Protein AF-F4WXU9-F1 (afdb_monomer)

Solvent-accessible surface area (backbone atoms only — not comparable to full-atom values): 5100 Å² total; per-residue (Å²): 108,71,70,41,51,52,52,36,52,52,58,51,54,34,61,37,63,34,76,93,55,77,62,38,22,56,41,26,74,73,70,75,43,82,74,82,66,87,83,68,74,66,81,66,35,83,39,71,47,75,57,80,70,83,88,70,57,98,84,54,87,52,56,45,71,30,33,32,47,37,68,45,90,90,47,104,45,74,38,67,50,111

Organism: Acromyrmex echinatior (NCBI:txid103372)

Structure (mmCIF, N/CA/C/O backbone):
data_AF-F4WXU9-F1
#
_entry.id   AF-F4WXU9-F1
#
loop_
_atom_site.group_PDB
_atom_site.id
_atom_site.type_symbol
_atom_site.label_atom_id
_atom_site.label_alt_id
_atom_site.label_comp_id
_atom_site.label_asym_id
_atom_site.label_entity_id
_atom_site.label_seq_id
_atom_site.pdbx_PDB_ins_code
_atom_site.Cartn_x
_atom_site.Cartn_y
_atom_site.Cartn_z
_atom_site.occupancy
_atom_site.B_iso_or_equiv
_atom_site.auth_seq_id
_atom_site.auth_comp_id
_atom_site.auth_asym_id
_atom_site.auth_atom_id
_atom_site.pdbx_PDB_model_num
ATOM 1 N N . PHE A 1 1 ? 9.197 -9.974 1.085 1.00 70.12 1 PHE A N 1
ATOM 2 C CA . PHE A 1 1 ? 7.721 -10.054 1.116 1.00 70.12 1 PHE A CA 1
ATOM 3 C C . PHE A 1 1 ? 7.133 -10.059 2.531 1.00 70.12 1 PHE A C 1
ATOM 5 O O . PHE A 1 1 ? 6.273 -9.231 2.787 1.00 70.12 1 PHE A O 1
ATOM 12 N N . GLY A 1 2 ? 7.613 -10.880 3.481 1.00 85.62 2 GLY A N 1
ATOM 13 C CA . GLY A 1 2 ? 7.002 -10.995 4.825 1.00 85.62 2 GLY A CA 1
ATOM 14 C C . GLY A 1 2 ? 6.777 -9.682 5.599 1.00 85.62 2 GLY A C 1
ATOM 15 O O . GLY A 1 2 ? 5.697 -9.476 6.142 1.00 85.62 2 GLY A O 1
ATOM 16 N N . GLY A 1 3 ? 7.745 -8.758 5.600 1.00 91.31 3 GLY A N 1
ATOM 17 C CA . GLY A 1 3 ? 7.579 -7.450 6.256 1.00 91.31 3 GLY A CA 1
ATOM 18 C C . GLY A 1 3 ? 6.467 -6.588 5.639 1.00 91.31 3 GLY A C 1
ATOM 19 O O . GLY A 1 3 ? 5.656 -6.016 6.363 1.00 91.31 3 GLY A O 1
ATOM 20 N N . GLU A 1 4 ? 6.376 -6.557 4.307 1.00 91.88 4 GLU A N 1
ATOM 21 C CA . GLU A 1 4 ? 5.336 -5.816 3.576 1.00 91.88 4 GLU A CA 1
ATOM 22 C C . GLU A 1 4 ? 3.942 -6.435 3.779 1.00 91.88 4 GLU A C 1
ATOM 24 O O . GLU A 1 4 ? 2.953 -5.714 3.928 1.00 91.88 4 GLU A O 1
ATOM 29 N N . ALA A 1 5 ? 3.864 -7.768 3.875 1.00 92.88 5 ALA A N 1
ATOM 30 C CA . ALA A 1 5 ? 2.627 -8.476 4.199 1.00 92.88 5 ALA A CA 1
ATOM 31 C C . ALA A 1 5 ? 2.112 -8.104 5.599 1.00 92.88 5 ALA A C 1
ATOM 33 O O . ALA A 1 5 ? 0.939 -7.768 5.762 1.00 92.88 5 ALA A O 1
ATOM 34 N N . ILE A 1 6 ? 2.997 -8.088 6.605 1.00 94.69 6 ILE A N 1
ATOM 35 C CA . ILE A 1 6 ? 2.654 -7.691 7.981 1.00 94.69 6 ILE A CA 1
ATOM 36 C C . ILE A 1 6 ? 2.205 -6.226 8.027 1.00 94.69 6 ILE A C 1
ATOM 38 O O . ILE A 1 6 ? 1.197 -5.906 8.659 1.00 94.69 6 ILE A O 1
ATOM 42 N N . ALA A 1 7 ? 2.916 -5.331 7.335 1.00 93.62 7 ALA A N 1
ATOM 43 C CA . ALA A 1 7 ? 2.547 -3.920 7.256 1.00 93.62 7 ALA A CA 1
ATOM 44 C C . ALA A 1 7 ? 1.162 -3.731 6.614 1.00 93.62 7 ALA A C 1
ATOM 46 O O . ALA A 1 7 ? 0.322 -3.004 7.150 1.00 93.62 7 ALA A O 1
ATOM 47 N N . THR A 1 8 ? 0.887 -4.442 5.518 1.00 94.12 8 THR A N 1
ATOM 48 C CA . THR A 1 8 ? -0.414 -4.415 4.839 1.00 94.12 8 THR A CA 1
ATOM 49 C C . THR A 1 8 ? -1.528 -4.961 5.730 1.00 94.12 8 THR A C 1
ATOM 51 O O . THR A 1 8 ? -2.575 -4.326 5.860 1.00 94.12 8 THR A O 1
ATOM 54 N N . ALA A 1 9 ? -1.301 -6.085 6.412 1.00 94.81 9 ALA A N 1
ATOM 55 C CA . ALA A 1 9 ? -2.263 -6.655 7.350 1.00 94.81 9 ALA A CA 1
ATOM 56 C C . ALA A 1 9 ? -2.588 -5.685 8.499 1.00 94.81 9 ALA A C 1
ATOM 58 O O . ALA A 1 9 ? -3.759 -5.483 8.824 1.00 94.81 9 ALA A O 1
ATOM 59 N N . ASN A 1 10 ? -1.578 -5.021 9.069 1.00 94.25 10 ASN A N 1
ATOM 60 C CA . ASN A 1 10 ? -1.772 -4.002 10.104 1.00 94.25 10 ASN A CA 1
ATOM 61 C C . ASN A 1 10 ? -2.557 -2.790 9.582 1.00 94.25 10 ASN A C 1
ATOM 63 O O . ASN A 1 10 ? -3.465 -2.295 10.254 1.00 94.25 10 ASN A O 1
ATOM 67 N N . TYR A 1 11 ? -2.258 -2.336 8.364 1.00 93.44 11 TYR A N 1
ATOM 68 C CA . TYR A 1 11 ? -2.985 -1.245 7.719 1.00 93.44 11 TYR A CA 1
ATOM 69 C C . TYR A 1 11 ? -4.471 -1.573 7.515 1.00 93.44 11 TYR A C 1
ATOM 71 O O . TYR A 1 11 ? -5.335 -0.749 7.831 1.00 93.44 11 TYR A O 1
ATOM 79 N N . LEU A 1 12 ? -4.775 -2.786 7.041 1.00 94.06 12 LEU A N 1
ATOM 80 C CA . LEU A 1 12 ? -6.145 -3.280 6.886 1.00 94.06 12 LEU A CA 1
ATOM 81 C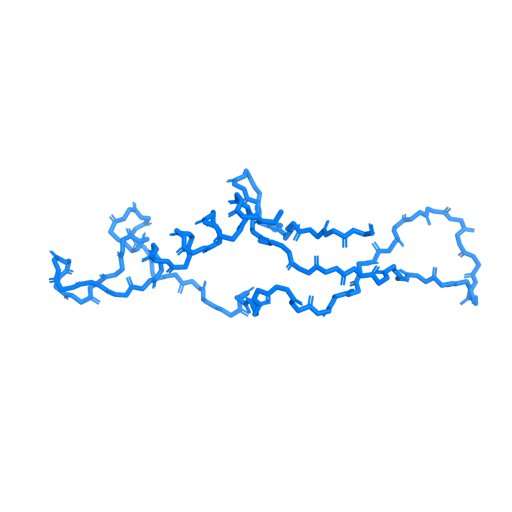 C . LEU A 1 12 ? -6.844 -3.409 8.241 1.00 94.06 12 LEU A C 1
ATOM 83 O O . LEU A 1 12 ? -7.971 -2.944 8.408 1.00 94.06 12 LEU A O 1
ATOM 87 N N . ARG A 1 13 ? -6.154 -3.956 9.248 1.00 94.12 13 ARG A N 1
ATOM 88 C CA . ARG A 1 13 ? -6.696 -4.134 10.601 1.00 94.12 13 ARG A CA 1
ATOM 89 C C . ARG A 1 13 ? -7.141 -2.816 11.232 1.00 94.12 13 ARG A C 1
ATOM 91 O O . ARG A 1 13 ? -8.154 -2.798 11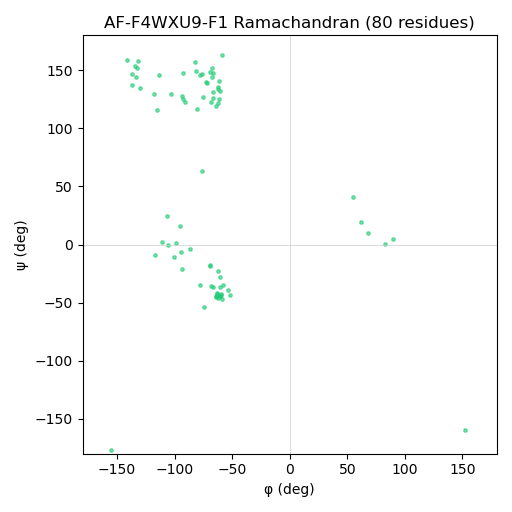.929 1.00 94.12 13 ARG A O 1
ATOM 98 N N . ASN A 1 14 ? -6.440 -1.719 10.953 1.00 93.69 14 ASN A N 1
ATOM 99 C CA . ASN A 1 14 ? -6.803 -0.383 11.432 1.00 93.69 14 ASN A CA 1
ATOM 100 C C . ASN A 1 14 ? -8.077 0.185 10.783 1.00 93.69 14 ASN A C 1
ATOM 102 O O . ASN A 1 14 ? -8.678 1.111 11.330 1.00 93.69 14 ASN A O 1
ATOM 106 N N . GLN A 1 15 ? -8.499 -0.364 9.645 1.00 93.56 15 GLN A N 1
ATOM 107 C CA . GLN A 1 15 ? -9.727 0.012 8.938 1.00 93.56 15 GLN A CA 1
ATOM 108 C C . GLN A 1 15 ? -10.881 -0.957 9.194 1.00 93.56 15 GLN A C 1
ATOM 110 O O . GLN A 1 15 ? -12.016 -0.653 8.842 1.00 93.56 15 GLN A O 1
ATOM 115 N N . CYS A 1 16 ? -10.622 -2.106 9.818 1.00 93.75 16 CYS A N 1
ATOM 116 C CA . CYS A 1 16 ? -11.670 -3.022 10.245 1.00 93.75 16 CYS A CA 1
ATOM 117 C C . CYS A 1 16 ? -12.343 -2.524 11.526 1.00 93.75 16 CYS A C 1
ATOM 119 O O . CYS A 1 16 ? -11.704 -1.960 12.419 1.00 93.75 16 CYS A O 1
ATOM 121 N N . SER A 1 17 ? -13.644 -2.777 11.646 1.00 93.31 17 SER A N 1
ATOM 122 C CA . SER A 1 17 ? -14.362 -2.544 12.893 1.00 93.31 17 SER A CA 1
ATOM 123 C C . SER A 1 17 ? -13.859 -3.499 13.975 1.00 93.31 17 SER A C 1
ATOM 125 O O . SER A 1 17 ? -13.442 -4.630 13.712 1.00 93.31 17 SER A O 1
ATOM 127 N N . THR A 1 18 ? -13.880 -3.040 15.223 1.00 93.38 18 THR A N 1
ATOM 128 C CA . THR A 1 18 ? -13.495 -3.875 16.363 1.00 93.38 18 THR A CA 1
ATOM 129 C C . THR A 1 18 ? -14.503 -3.762 17.495 1.00 93.38 18 THR A C 1
ATOM 131 O O . THR A 1 18 ? -15.058 -2.694 17.775 1.00 93.38 18 THR A O 1
ATOM 134 N N . ARG A 1 19 ? -14.734 -4.885 18.185 1.00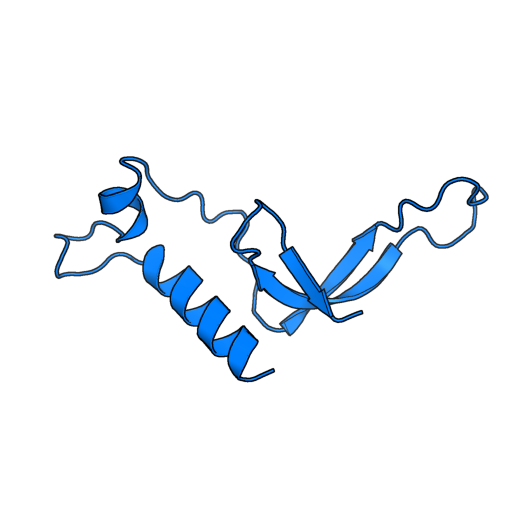 92.81 19 ARG A N 1
ATOM 135 C CA . ARG A 1 19 ? -15.670 -4.964 19.313 1.00 92.81 19 ARG A CA 1
ATOM 136 C C . ARG A 1 19 ? -15.256 -4.032 20.451 1.00 92.81 19 ARG A C 1
ATOM 138 O O . ARG A 1 19 ? -16.110 -3.380 21.044 1.00 92.81 19 ARG A O 1
ATOM 145 N N . SER A 1 20 ? -13.952 -3.897 20.690 1.00 91.62 20 SER A N 1
ATOM 146 C CA . SER A 1 20 ? -13.400 -3.016 21.728 1.00 91.62 20 SER A CA 1
ATOM 147 C C . SER A 1 20 ? -13.726 -1.535 21.500 1.00 91.62 20 SER A C 1
ATOM 149 O O . SER A 1 20 ? -13.747 -0.759 22.448 1.00 91.62 20 SER A O 1
ATOM 151 N N . LEU A 1 21 ? -14.024 -1.139 20.257 1.00 93.06 21 LEU A N 1
ATOM 152 C CA . LEU A 1 21 ? -14.408 0.225 19.888 1.00 93.06 21 LEU A CA 1
ATOM 153 C C . LEU A 1 21 ? -15.907 0.343 19.573 1.00 93.06 21 LEU A C 1
ATOM 155 O O . LEU A 1 21 ? -16.315 1.249 18.847 1.00 93.06 21 LEU A O 1
ATOM 159 N N . LYS A 1 22 ? -16.737 -0.557 20.120 1.00 92.88 22 LYS A N 1
ATOM 160 C CA . LYS A 1 22 ? -18.198 -0.569 19.923 1.00 92.88 22 LYS A CA 1
ATOM 161 C C . LYS A 1 22 ? -18.590 -0.591 18.436 1.00 92.88 22 LYS A C 1
ATOM 163 O O . LYS A 1 22 ? -19.491 0.129 18.019 1.00 92.88 22 LYS A O 1
ATOM 168 N N . GLY A 1 23 ? -17.868 -1.371 17.629 1.00 90.75 23 GLY A N 1
ATOM 169 C CA . GLY A 1 23 ? -18.124 -1.502 16.191 1.00 90.75 23 GLY A CA 1
ATOM 170 C C . GLY A 1 23 ? -17.516 -0.396 15.324 1.00 90.75 23 GLY A C 1
ATOM 171 O O . GLY A 1 23 ? -17.643 -0.463 14.107 1.00 90.75 23 GLY A O 1
ATOM 172 N N . ARG A 1 24 ? -16.812 0.581 15.910 1.00 92.38 24 ARG A N 1
ATOM 173 C CA . ARG A 1 24 ? -16.022 1.566 15.154 1.00 92.38 24 ARG A CA 1
ATOM 174 C C . ARG A 1 24 ? -14.656 1.005 14.769 1.00 92.38 24 ARG A C 1
ATOM 176 O O . ARG A 1 24 ? -14.135 0.088 15.411 1.00 92.38 24 ARG A O 1
ATOM 183 N N . THR A 1 25 ? -14.066 1.577 13.731 1.00 95.38 25 THR A N 1
ATOM 184 C CA . THR A 1 25 ? -12.702 1.267 13.291 1.00 95.38 25 THR A CA 1
ATOM 185 C C . THR A 1 25 ? -11.668 2.037 14.130 1.00 95.38 25 THR A C 1
ATOM 187 O O . THR A 1 25 ? -11.944 3.154 14.589 1.00 95.38 25 THR A O 1
ATOM 190 N N . PRO A 1 26 ? -10.454 1.493 14.345 1.00 95.50 26 PRO A N 1
ATOM 191 C CA . PRO A 1 26 ? -9.351 2.254 14.934 1.00 95.50 26 PRO A CA 1
ATOM 192 C C . PRO A 1 26 ? -9.068 3.561 14.180 1.00 95.50 26 PRO A C 1
ATOM 194 O O . PRO A 1 26 ? -8.851 4.601 14.804 1.00 95.50 26 PRO A O 1
ATOM 197 N N . TYR A 1 27 ? -9.158 3.533 12.846 1.00 94.00 27 TYR A N 1
ATOM 198 C CA . TYR A 1 27 ? -9.018 4.713 11.997 1.00 94.00 27 TYR A CA 1
ATOM 199 C C . TYR A 1 27 ? -10.051 5.800 12.315 1.00 94.00 27 TYR A C 1
ATOM 201 O O . TYR A 1 27 ? -9.677 6.959 12.478 1.00 94.00 27 TYR A O 1
ATOM 209 N N . GLU A 1 28 ? -11.332 5.446 12.461 1.00 94.56 28 GLU A N 1
ATOM 210 C CA . GLU A 1 28 ? -12.385 6.391 12.863 1.00 94.56 28 GLU A CA 1
ATOM 211 C C . GLU A 1 28 ? -12.115 7.007 14.219 1.00 94.56 28 GLU A C 1
ATOM 213 O O . GLU A 1 28 ? -12.309 8.207 14.406 1.00 94.56 28 GLU A O 1
ATOM 218 N N . LYS A 1 29 ? -11.666 6.193 15.176 1.00 93.81 29 LYS A N 1
ATOM 219 C CA . LYS A 1 29 ? -11.385 6.681 16.522 1.00 93.81 29 LYS A CA 1
ATOM 220 C C . LYS A 1 29 ? -10.205 7.653 16.533 1.00 93.81 29 LYS A C 1
ATOM 222 O O . LYS A 1 29 ? -10.256 8.626 17.277 1.00 93.81 29 LYS A O 1
ATOM 227 N N . TRP A 1 30 ? -9.188 7.409 15.707 1.00 92.50 30 TRP A N 1
ATOM 228 C CA . TRP A 1 30 ? -8.024 8.285 15.573 1.00 92.50 30 TRP A CA 1
ATOM 229 C C . TRP A 1 30 ? -8.353 9.561 14.793 1.00 92.50 30 TRP A C 1
ATOM 231 O O . TRP A 1 30 ? -8.057 10.665 15.238 1.00 92.50 30 TRP A O 1
ATOM 241 N N . ARG A 1 31 ? -8.908 9.424 13.585 1.00 90.25 31 ARG A N 1
ATOM 242 C CA . ARG A 1 31 ? -9.046 10.518 12.609 1.00 90.25 31 ARG A CA 1
ATOM 243 C C . ARG A 1 31 ? -10.400 11.223 12.666 1.00 90.25 31 ARG A C 1
ATOM 245 O O . ARG A 1 31 ? -10.584 12.197 11.943 1.00 90.25 31 ARG A O 1
ATOM 252 N N . GLY A 1 32 ? -11.345 10.726 13.464 1.00 92.94 32 GLY A N 1
ATOM 253 C CA . GLY A 1 32 ? -12.690 11.291 13.603 1.00 92.94 32 GLY A CA 1
ATOM 254 C C . GLY A 1 32 ? -13.572 11.148 12.358 1.00 92.94 32 GLY A C 1
ATOM 255 O O . GLY A 1 32 ? -14.634 11.759 12.300 1.00 92.94 32 GLY A O 1
ATOM 256 N N . ARG A 1 33 ? -13.146 10.365 11.358 1.00 92.56 33 ARG A N 1
ATOM 257 C CA . ARG A 1 33 ? -13.848 10.171 10.081 1.00 92.56 33 ARG A CA 1
ATOM 258 C C . ARG A 1 33 ? -13.845 8.705 9.668 1.00 92.56 33 ARG A C 1
ATOM 260 O O . ARG A 1 33 ? -12.855 8.011 9.903 1.00 92.56 33 ARG A O 1
ATOM 267 N N . THR A 1 34 ? -14.907 8.267 9.002 1.00 90.69 34 THR A N 1
ATOM 268 C CA . THR A 1 34 ? -15.005 6.915 8.436 1.00 90.69 34 THR A CA 1
ATOM 269 C C . THR A 1 34 ? -13.899 6.680 7.404 1.00 90.69 34 THR A C 1
ATOM 271 O O . THR A 1 34 ? -13.656 7.563 6.571 1.00 90.69 34 THR A O 1
ATOM 274 N N . PRO A 1 35 ? -13.167 5.546 7.461 1.00 91.56 35 PRO A N 1
ATOM 275 C CA . PRO A 1 35 ? -12.166 5.237 6.454 1.00 91.56 35 PRO A CA 1
ATOM 276 C C . PRO A 1 35 ? -12.838 5.103 5.089 1.00 91.56 35 PRO A C 1
ATOM 278 O O . PRO A 1 35 ? -13.851 4.425 4.937 1.00 91.56 35 PRO A O 1
ATOM 281 N N . ASN A 1 36 ? -12.246 5.729 4.076 1.00 90.94 36 ASN A N 1
ATOM 282 C CA . ASN A 1 36 ? -12.527 5.334 2.705 1.00 90.94 36 ASN A CA 1
ATOM 283 C C . ASN A 1 36 ? -11.784 4.018 2.461 1.00 90.94 36 ASN A C 1
ATOM 285 O O . ASN A 1 36 ? -10.591 3.970 2.732 1.00 90.94 36 ASN A O 1
ATOM 289 N N . VAL A 1 37 ? -12.481 2.984 1.993 1.00 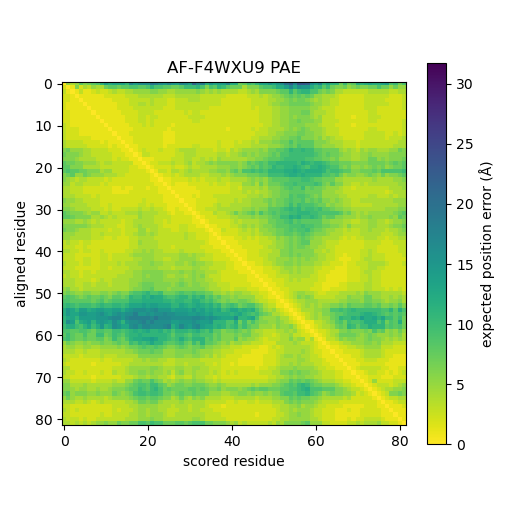92.31 37 VAL A N 1
ATOM 290 C CA . VAL A 1 37 ? -11.906 1.654 1.712 1.00 92.31 37 VAL A CA 1
ATOM 291 C C . VAL A 1 37 ? -11.869 1.340 0.214 1.00 92.31 37 VAL A C 1
ATOM 293 O O . VAL A 1 37 ? -11.437 0.268 -0.192 1.00 92.31 37 VAL A O 1
ATOM 296 N N . SER A 1 38 ? -12.304 2.274 -0.636 1.00 93.62 38 SER A N 1
ATOM 297 C CA . SER A 1 38 ? -12.380 2.081 -2.090 1.00 93.62 38 SER A CA 1
ATOM 298 C C . SER A 1 38 ? -11.003 1.992 -2.751 1.00 93.62 38 SER A C 1
ATOM 300 O O . SER A 1 38 ? -10.888 1.537 -3.885 1.00 93.62 38 SER A O 1
ATOM 302 N N . HIS A 1 39 ? -9.954 2.449 -2.065 1.00 91.38 39 HIS A N 1
ATOM 303 C CA . HIS A 1 39 ? -8.569 2.356 -2.526 1.00 91.38 39 HIS A CA 1
ATOM 304 C C . HIS A 1 39 ? -7.898 1.029 -2.149 1.00 91.38 39 HIS A C 1
ATOM 306 O O . HIS A 1 39 ? -6.746 0.818 -2.523 1.00 91.38 39 HIS A O 1
ATOM 312 N N . LEU A 1 40 ? -8.569 0.151 -1.398 1.00 93.75 40 LEU A N 1
ATOM 313 C CA . LEU A 1 40 ? -7.982 -1.128 -1.023 1.00 93.75 40 LEU A CA 1
ATOM 314 C C . LEU A 1 40 ? -7.807 -2.038 -2.248 1.00 93.75 40 LEU A C 1
ATOM 316 O O . LEU A 1 40 ? -8.609 -2.026 -3.183 1.00 93.75 40 LEU A O 1
ATOM 320 N N . ARG A 1 41 ? -6.723 -2.811 -2.234 1.00 94.12 41 ARG A N 1
ATOM 321 C CA . ARG A 1 41 ? -6.359 -3.807 -3.245 1.00 94.12 41 ARG A CA 1
ATOM 322 C C . ARG A 1 41 ? -5.960 -5.112 -2.570 1.00 94.12 41 ARG A C 1
ATOM 324 O O . ARG A 1 41 ? -5.440 -5.084 -1.450 1.00 94.12 41 ARG A O 1
ATOM 331 N N . ASP A 1 42 ? -6.166 -6.216 -3.279 1.00 93.69 42 ASP A N 1
ATOM 332 C CA . ASP A 1 42 ? -5.667 -7.525 -2.875 1.00 93.69 42 ASP A CA 1
ATOM 333 C C . ASP A 1 42 ? -4.140 -7.515 -2.817 1.00 93.69 42 ASP A C 1
ATOM 335 O O . ASP A 1 42 ? -3.468 -6.979 -3.701 1.00 93.69 42 ASP A O 1
ATOM 339 N N . PHE A 1 43 ? -3.593 -8.087 -1.748 1.00 93.19 43 PHE A N 1
ATOM 340 C CA . PHE A 1 43 ? -2.151 -8.229 -1.595 1.00 93.19 43 PHE A CA 1
ATOM 341 C C . PHE A 1 43 ? -1.588 -9.097 -2.726 1.00 93.19 43 PHE A C 1
ATOM 343 O O . PHE A 1 43 ? -2.222 -10.070 -3.122 1.00 93.19 43 PHE A O 1
ATOM 350 N N . GLU A 1 44 ? -0.417 -8.732 -3.250 1.00 93.25 44 GLU A N 1
ATOM 351 C CA . GLU A 1 44 ? 0.230 -9.413 -4.381 1.00 93.25 44 GLU A CA 1
ATOM 352 C C . GLU A 1 44 ? -0.567 -9.392 -5.697 1.00 93.25 44 GLU A C 1
ATOM 354 O O . GLU A 1 44 ? -0.271 -10.152 -6.619 1.00 93.25 44 GLU A O 1
ATOM 359 N N . CYS A 1 45 ? -1.536 -8.482 -5.852 1.00 95.38 45 CYS A N 1
ATOM 360 C CA . CYS A 1 45 ? -2.214 -8.325 -7.132 1.00 95.38 45 CYS A CA 1
ATOM 361 C C . CYS A 1 45 ? -1.291 -7.721 -8.203 1.00 95.38 45 CYS A C 1
ATOM 363 O O . CYS A 1 45 ? -0.443 -6.862 -7.930 1.00 95.38 45 CYS A O 1
ATOM 365 N N . GLU A 1 46 ? -1.515 -8.116 -9.453 1.00 96.50 46 GLU A N 1
ATOM 366 C CA . GLU A 1 46 ? -0.858 -7.510 -10.606 1.00 96.50 46 GLU A CA 1
ATOM 367 C C . GLU A 1 46 ? -1.312 -6.058 -10.788 1.00 96.50 46 GLU A C 1
ATOM 369 O O . GLU A 1 46 ? -2.505 -5.745 -10.766 1.00 96.50 46 GLU A O 1
ATOM 374 N N . VAL A 1 47 ? -0.349 -5.156 -10.968 1.00 95.81 47 VAL A N 1
ATOM 375 C CA . VAL A 1 47 ? -0.600 -3.729 -11.175 1.00 95.81 47 VAL A CA 1
ATOM 376 C C . VAL A 1 47 ? 0.240 -3.183 -12.318 1.00 95.81 47 VAL A C 1
ATOM 378 O O . VAL A 1 47 ? 1.325 -3.671 -12.619 1.00 95.81 47 VAL A O 1
ATOM 381 N N . TYR A 1 48 ? -0.260 -2.118 -12.935 1.00 95.19 48 TYR 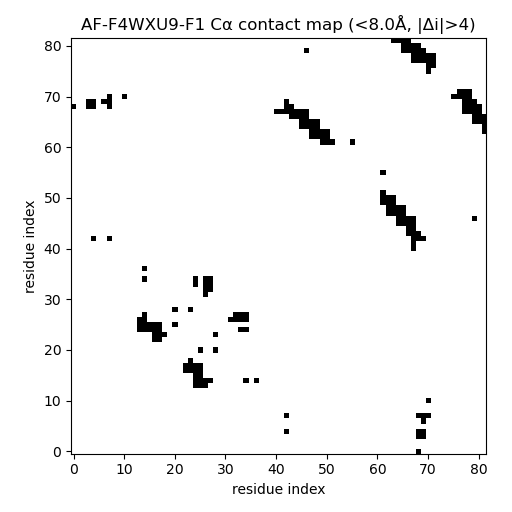A N 1
ATOM 382 C CA . TYR A 1 48 ? 0.443 -1.378 -13.973 1.00 95.19 48 TYR A CA 1
ATOM 383 C C . TYR A 1 48 ? 0.730 0.032 -13.467 1.00 95.19 48 TYR A C 1
ATOM 385 O O . TYR A 1 48 ? -0.189 0.805 -13.187 1.00 95.19 48 TYR A O 1
ATOM 393 N N . VAL A 1 49 ? 2.010 0.365 -13.329 1.00 93.94 49 VAL A N 1
ATOM 394 C CA . VAL A 1 49 ? 2.467 1.682 -12.883 1.00 93.94 49 VAL A CA 1
ATOM 395 C C . VAL A 1 49 ? 2.716 2.553 -14.101 1.00 93.94 49 VAL A C 1
ATOM 397 O O . VAL A 1 49 ? 3.468 2.175 -14.996 1.00 93.94 49 VAL A O 1
ATOM 400 N N . LEU A 1 50 ? 2.080 3.724 -14.138 1.00 92.56 50 LEU A N 1
ATOM 401 C CA . LEU A 1 50 ? 2.303 4.715 -15.186 1.00 92.56 50 LEU A CA 1
ATOM 402 C C . LEU A 1 50 ? 3.743 5.226 -15.120 1.00 92.56 50 LEU A C 1
ATOM 404 O O . LEU A 1 50 ? 4.139 5.859 -14.140 1.00 92.56 50 LEU A O 1
ATOM 408 N N . ASP A 1 51 ? 4.484 5.015 -16.198 1.00 89.50 51 ASP A N 1
ATOM 409 C CA . ASP A 1 51 ? 5.796 5.606 -16.379 1.00 89.50 51 ASP A CA 1
ATOM 410 C C . ASP A 1 51 ? 5.639 7.049 -16.873 1.00 89.50 51 ASP A C 1
ATOM 412 O O . ASP A 1 51 ? 5.087 7.307 -17.946 1.00 89.50 51 ASP A O 1
ATOM 416 N N . ARG A 1 52 ? 6.091 8.003 -16.055 1.00 86.75 52 ARG A N 1
ATOM 417 C CA . ARG A 1 52 ? 5.961 9.447 -16.314 1.00 86.75 52 ARG A CA 1
ATOM 418 C C . ARG A 1 52 ? 7.200 10.053 -16.972 1.00 86.75 52 ARG A C 1
ATOM 420 O O . ARG A 1 52 ? 7.347 11.274 -16.953 1.00 86.75 52 ARG A O 1
ATOM 427 N N . THR A 1 53 ? 8.089 9.231 -17.523 1.00 88.12 53 THR A N 1
ATOM 428 C CA . THR A 1 53 ? 9.319 9.717 -18.150 1.00 88.12 53 THR A CA 1
ATOM 429 C C . THR A 1 53 ? 8.963 10.615 -19.343 1.00 88.12 53 THR A C 1
ATOM 431 O O . THR A 1 53 ? 8.234 10.178 -20.241 1.00 88.12 53 THR A O 1
ATOM 434 N N . PRO A 1 54 ? 9.412 11.885 -19.357 1.00 86.25 54 PRO A N 1
ATOM 435 C CA . PRO A 1 54 ? 9.129 12.796 -20.458 1.00 86.25 54 PRO A CA 1
ATOM 436 C C . PRO A 1 54 ? 9.841 12.332 -21.735 1.00 86.25 54 PRO A C 1
ATOM 438 O O . PRO A 1 54 ? 10.890 11.699 -21.676 1.00 86.25 54 PRO A O 1
ATOM 441 N N . GLY A 1 55 ? 9.277 12.661 -22.900 1.00 85.25 55 GLY A N 1
ATOM 442 C CA . GLY A 1 55 ? 9.892 12.351 -24.199 1.00 85.25 55 GLY A CA 1
ATOM 443 C C . GLY A 1 55 ? 9.523 10.994 -24.807 1.00 85.25 55 GLY A C 1
ATOM 444 O O . GLY A 1 55 ? 10.032 10.671 -25.874 1.00 85.25 55 GLY A O 1
ATOM 445 N N . LYS A 1 56 ? 8.607 10.229 -24.196 1.00 82.88 56 LYS A N 1
ATOM 446 C CA . LYS A 1 56 ? 8.069 9.000 -24.799 1.00 82.88 56 LYS A CA 1
ATOM 447 C C . LYS A 1 56 ? 7.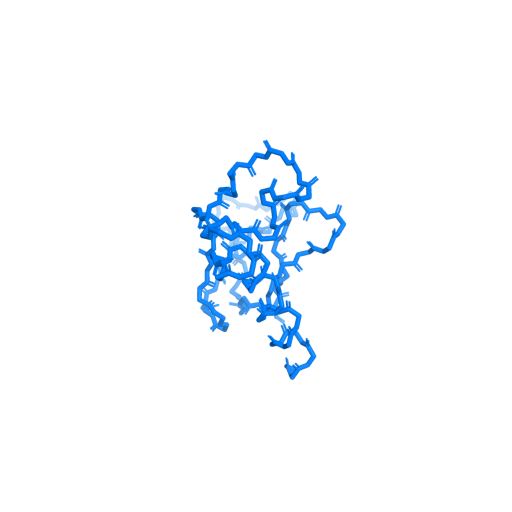226 9.289 -26.045 1.00 82.88 56 LYS A C 1
ATOM 449 O O . LYS A 1 56 ? 6.243 10.035 -25.992 1.00 82.88 56 LYS A O 1
ATOM 454 N N . GLY A 1 57 ? 7.574 8.640 -27.148 1.00 83.38 57 GLY A N 1
ATOM 455 C CA . GLY A 1 57 ? 6.842 8.616 -28.403 1.00 83.38 57 GLY A CA 1
ATOM 456 C C . GLY A 1 57 ? 5.420 8.065 -28.259 1.00 83.38 57 GLY A C 1
ATOM 457 O O . GLY A 1 57 ? 5.053 7.413 -27.280 1.00 83.38 57 GLY A O 1
ATOM 458 N N . LYS A 1 58 ? 4.574 8.336 -29.261 1.00 85.12 58 LYS A N 1
ATOM 459 C CA . LYS A 1 58 ? 3.133 8.013 -29.232 1.00 85.12 58 LYS A CA 1
ATOM 460 C C . LYS A 1 58 ? 2.839 6.511 -29.076 1.00 85.12 58 LYS A C 1
ATOM 462 O O . LYS A 1 58 ? 1.781 6.175 -28.551 1.00 85.12 58 LYS A O 1
ATOM 467 N N . LEU A 1 59 ? 3.751 5.649 -29.532 1.00 88.38 59 LEU A N 1
ATOM 468 C CA . LEU A 1 59 ? 3.607 4.186 -29.540 1.00 88.38 59 LEU A CA 1
ATOM 469 C C . LEU A 1 59 ? 4.456 3.476 -28.475 1.00 88.38 59 LEU A C 1
ATOM 471 O O . LEU A 1 59 ? 4.420 2.253 -28.388 1.00 88.38 59 LEU A O 1
ATOM 475 N N . GLU A 1 60 ? 5.226 4.214 -27.675 1.00 88.19 60 GLU A N 1
ATOM 476 C CA . GLU A 1 60 ? 6.060 3.604 -26.641 1.00 88.19 60 GLU A CA 1
ATOM 477 C C . GLU A 1 60 ? 5.227 3.167 -25.426 1.00 88.19 60 GLU A C 1
ATOM 479 O O . GLU A 1 60 ? 4.248 3.837 -25.069 1.00 88.19 60 GLU A O 1
ATOM 484 N N . PRO A 1 61 ? 5.606 2.067 -24.747 1.00 87.00 61 PRO A N 1
ATOM 485 C CA . PRO A 1 61 ? 4.898 1.596 -23.565 1.00 87.00 61 PRO A CA 1
ATOM 486 C C . PRO A 1 61 ? 4.936 2.648 -22.447 1.00 87.00 61 PRO A C 1
ATOM 488 O O . PRO A 1 61 ? 5.995 3.110 -22.010 1.00 87.00 61 PRO A O 1
ATOM 491 N N . ARG A 1 62 ? 3.749 3.020 -21.958 1.00 90.75 62 ARG A N 1
ATOM 492 C CA . ARG A 1 62 ? 3.559 4.021 -20.890 1.00 90.75 62 ARG A CA 1
ATOM 493 C C . ARG A 1 62 ? 3.337 3.413 -19.511 1.00 90.75 62 ARG A C 1
ATOM 495 O O . ARG A 1 62 ? 3.134 4.147 -18.552 1.00 90.75 62 ARG A O 1
ATOM 502 N N . SER A 1 63 ? 3.365 2.094 -19.393 1.00 92.62 63 SER A N 1
ATOM 503 C CA . SER A 1 63 ? 3.118 1.406 -18.131 1.00 92.62 63 SER A CA 1
ATOM 504 C C . SER A 1 63 ? 4.098 0.269 -17.916 1.00 92.62 63 SER A C 1
ATOM 506 O O . SER A 1 63 ? 4.331 -0.520 -18.832 1.00 92.62 63 SER A O 1
ATOM 508 N N . THR A 1 64 ? 4.588 0.154 -16.690 1.00 94.00 64 THR A N 1
ATOM 509 C CA . THR A 1 64 ? 5.423 -0.957 -16.235 1.00 94.00 64 THR A CA 1
ATOM 510 C C . THR A 1 64 ? 4.569 -1.892 -15.390 1.00 94.00 64 THR A C 1
ATOM 512 O O . THR A 1 64 ? 3.854 -1.441 -14.492 1.00 94.00 64 THR A O 1
ATOM 515 N N . LYS A 1 65 ? 4.608 -3.188 -15.702 1.00 95.44 65 LYS A N 1
ATOM 516 C CA . LYS A 1 65 ? 3.947 -4.226 -14.907 1.00 95.44 65 LYS A CA 1
ATOM 517 C C . LYS A 1 65 ? 4.704 -4.410 -13.591 1.00 95.44 65 LYS A C 1
ATOM 519 O O . LYS A 1 65 ? 5.926 -4.401 -13.593 1.00 95.44 65 LYS A O 1
ATOM 524 N N . GLY A 1 66 ? 3.975 -4.582 -12.498 1.00 95.31 66 GLY A N 1
ATOM 525 C CA . GLY A 1 66 ? 4.523 -4.824 -11.172 1.00 95.31 66 GLY A CA 1
ATOM 526 C C . GLY A 1 66 ? 3.529 -5.549 -10.273 1.00 95.31 66 GLY A C 1
ATOM 527 O O . GLY A 1 66 ? 2.426 -5.907 -10.689 1.00 95.31 66 GLY A O 1
ATOM 528 N N . VAL A 1 67 ? 3.925 -5.747 -9.021 1.00 96.00 67 VAL A N 1
ATOM 529 C CA . VAL A 1 67 ? 3.146 -6.441 -7.993 1.00 96.00 67 VAL A CA 1
ATOM 530 C C . VAL A 1 67 ? 2.841 -5.479 -6.854 1.00 96.00 67 VAL A C 1
ATOM 532 O O . VAL A 1 67 ? 3.732 -4.805 -6.332 1.00 96.00 67 VAL A O 1
ATOM 535 N N . PHE A 1 68 ? 1.574 -5.399 -6.458 1.00 95.75 68 PHE A N 1
ATOM 536 C CA . PHE A 1 68 ? 1.163 -4.616 -5.302 1.00 95.75 68 PHE A CA 1
ATOM 537 C C . PHE A 1 68 ? 1.689 -5.249 -4.010 1.00 95.75 68 PHE A C 1
ATOM 539 O O . PHE A 1 68 ? 1.370 -6.395 -3.700 1.00 95.75 68 PHE A O 1
ATOM 546 N N . VAL A 1 69 ? 2.463 -4.486 -3.234 1.00 95.31 69 VAL A N 1
ATOM 547 C CA . VAL A 1 69 ? 3.062 -4.972 -1.978 1.00 95.31 69 VAL A CA 1
ATOM 548 C C . VAL A 1 69 ? 2.572 -4.225 -0.741 1.00 95.31 69 VAL A C 1
ATOM 550 O O . VAL A 1 69 ? 2.853 -4.652 0.370 1.00 95.31 69 VAL A O 1
ATOM 553 N N . GLY A 1 70 ? 1.822 -3.133 -0.888 1.00 95.06 70 GLY A N 1
ATOM 554 C CA . GLY A 1 70 ? 1.220 -2.468 0.265 1.00 95.06 70 GLY A CA 1
ATOM 555 C C . GLY A 1 70 ? 0.988 -0.978 0.083 1.00 95.06 70 GLY A C 1
ATOM 556 O O . GLY A 1 70 ? 0.936 -0.446 -1.025 1.00 95.06 70 GLY A O 1
ATOM 557 N N . TYR A 1 71 ? 0.847 -0.284 1.206 1.00 94.31 71 TYR A N 1
ATOM 558 C CA . TYR A 1 71 ? 0.495 1.134 1.258 1.00 94.31 71 TYR A CA 1
ATOM 559 C C . TYR A 1 71 ? 1.661 1.955 1.818 1.00 94.31 71 TYR A C 1
ATOM 561 O O . TYR A 1 71 ? 2.409 1.481 2.671 1.00 94.31 71 TYR A O 1
ATOM 569 N N . SER A 1 72 ? 1.832 3.182 1.325 1.00 92.12 72 SER A N 1
ATOM 570 C CA . SER A 1 72 ? 2.824 4.124 1.855 1.00 92.12 72 SER A CA 1
ATOM 571 C C . SER A 1 72 ? 2.384 4.671 3.21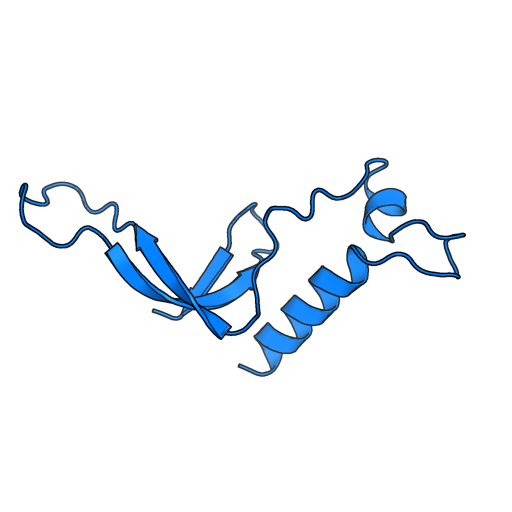9 1.00 92.12 72 SER A C 1
ATOM 573 O O . SER A 1 72 ? 1.210 4.983 3.415 1.00 92.12 72 SER A O 1
ATOM 575 N N . ASP A 1 73 ? 3.329 4.813 4.152 1.00 85.69 73 ASP A N 1
ATOM 576 C CA . ASP A 1 73 ? 3.080 5.388 5.484 1.00 85.69 73 ASP A CA 1
ATOM 577 C C . ASP A 1 73 ? 2.985 6.925 5.441 1.00 85.69 73 ASP A C 1
ATOM 579 O O . ASP A 1 73 ? 2.167 7.543 6.123 1.00 85.69 73 ASP A O 1
ATOM 583 N N . THR A 1 74 ? 3.778 7.554 4.569 1.00 87.44 74 THR A N 1
ATOM 584 C CA . THR A 1 74 ? 3.940 9.015 4.516 1.00 87.44 74 THR A CA 1
ATOM 585 C C . THR A 1 74 ? 2.999 9.701 3.532 1.00 87.44 74 THR A C 1
ATOM 587 O O . THR A 1 74 ? 2.751 10.902 3.636 1.00 87.44 74 THR A O 1
ATOM 590 N N . SER A 1 75 ? 2.471 8.966 2.554 1.00 88.44 75 SER A N 1
ATOM 591 C CA . SER A 1 75 ? 1.715 9.534 1.438 1.00 88.44 75 SER A CA 1
ATOM 592 C C . SER A 1 75 ? 0.528 8.660 1.045 1.00 88.44 75 SER A C 1
ATOM 594 O O . SER A 1 75 ? 0.491 7.463 1.314 1.00 88.44 75 SER A O 1
ATOM 596 N N . ARG A 1 76 ? -0.467 9.245 0.363 1.00 87.69 76 ARG A N 1
ATOM 597 C CA . ARG A 1 76 ? -1.581 8.489 -0.243 1.00 87.69 76 ARG A CA 1
ATOM 598 C C . ARG A 1 76 ? -1.112 7.802 -1.531 1.00 87.69 76 ARG A C 1
ATOM 600 O O . ARG A 1 76 ? -1.574 8.139 -2.617 1.00 87.69 76 ARG A O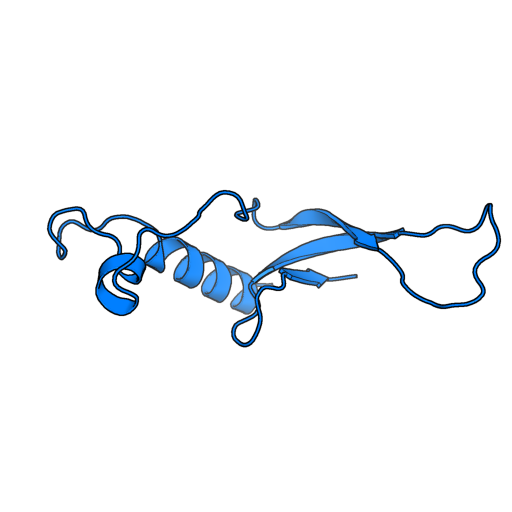 1
ATOM 607 N N . ALA A 1 77 ? -0.162 6.884 -1.398 1.00 92.69 77 ALA A N 1
ATOM 608 C CA . ALA A 1 77 ? 0.456 6.154 -2.496 1.00 92.69 77 ALA A CA 1
ATOM 609 C C . ALA A 1 77 ? 0.492 4.649 -2.208 1.00 92.69 77 ALA A C 1
ATOM 611 O O . ALA A 1 77 ? 0.455 4.216 -1.053 1.00 92.69 77 ALA A O 1
ATOM 612 N N . TYR A 1 78 ? 0.592 3.861 -3.274 1.00 94.00 78 TYR A N 1
ATOM 613 C CA . TYR A 1 78 ? 0.812 2.422 -3.194 1.00 94.00 78 TYR A CA 1
ATOM 614 C C . TYR A 1 78 ? 2.303 2.112 -3.269 1.00 94.00 78 TYR A C 1
ATOM 616 O O . TYR A 1 78 ? 3.058 2.800 -3.957 1.00 94.00 78 TYR A O 1
ATOM 624 N N . ARG A 1 79 ? 2.710 1.050 -2.582 1.00 93.62 79 ARG A N 1
ATOM 625 C CA . ARG A 1 79 ? 4.018 0.431 -2.746 1.00 93.62 79 ARG A CA 1
ATOM 626 C C . ARG A 1 79 ? 3.879 -0.693 -3.759 1.00 93.62 79 ARG A C 1
ATOM 628 O O . ARG A 1 79 ? 2.997 -1.546 -3.641 1.00 93.62 79 ARG A O 1
ATOM 635 N N . VAL A 1 80 ? 4.739 -0.655 -4.765 1.00 95.00 80 VAL A N 1
ATOM 636 C CA . VAL A 1 80 ? 4.743 -1.599 -5.878 1.00 95.00 80 VAL A CA 1
ATOM 637 C C . VAL A 1 80 ? 6.156 -2.128 -6.044 1.00 95.00 80 VAL A C 1
ATOM 639 O O . VAL A 1 80 ? 7.112 -1.354 -5.999 1.00 95.00 80 VAL A O 1
ATOM 642 N N . TRP A 1 81 ? 6.272 -3.438 -6.216 1.00 93.38 81 TRP A N 1
ATOM 643 C CA . TRP A 1 81 ? 7.499 -4.088 -6.653 1.00 93.38 81 TRP A CA 1
ATOM 644 C C . TRP A 1 81 ? 7.479 -4.172 -8.184 1.00 93.38 81 TRP A C 1
ATOM 646 O O . TRP A 1 81 ? 6.501 -4.666 -8.747 1.00 93.38 81 TRP A O 1
ATOM 656 N N . LEU A 1 82 ? 8.497 -3.608 -8.836 1.00 91.94 82 LEU A N 1
ATOM 657 C CA . LEU A 1 82 ? 8.649 -3.554 -10.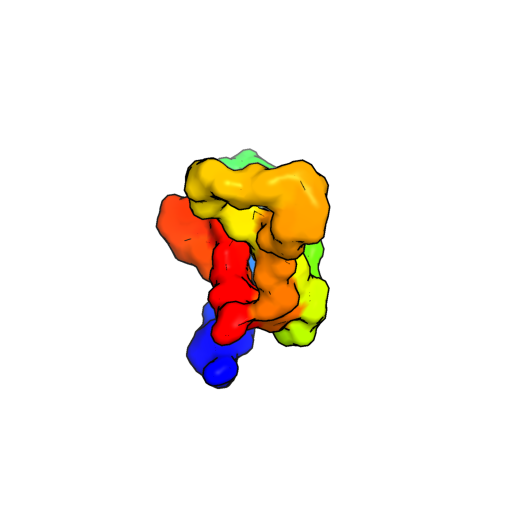295 1.00 91.94 82 LEU A CA 1
ATOM 658 C C . LEU A 1 82 ? 9.677 -4.581 -10.768 1.00 91.94 82 LEU A C 1
ATOM 660 O O . LEU A 1 82 ? 10.656 -4.791 -10.016 1.00 91.94 82 LEU A O 1
#

Mean predicted aligned error: 4.64 Å

Radius of gyration: 16.47 Å; Cα contacts (8 Å, |Δi|>4): 105; chains: 1; bounding box: 28×24×51 Å

Foldseek 3Di:
DVVLVVVAVVVVQQLAADVVVVRHGVCCVVVVDRDDCPPDDDAFDKDWDAAPDPPDDPPDDRTDIWTFRHADPPDRDTDTGD

Sequence (82 aa):
FGGEAIATANYLRNQCSTRSLKGRTPYEKWRGRTPNVSHLRDFECEVYVLDRTPGKGKLEPRSTKGVFVGYSDTSRAYRVWL

pLDDT: mean 91.86, std 3.94, range [70.12, 96.5]

InterPro domains:
  IPR039537 Retrotransposon Ty1/copia-like [PTHR42648] (1-80)
  IPR057670 Retroviral polymerase, SH3-like domain [PF25597] (45-81)

Secondary structure (DSSP, 8-state):
-HHHHHHHHHHHHTTS--GGGTT--HHHHHHSSPPP-TT---TT-EEEEEP--TT--TTS--EEEEEEEEE-SSSS-EEEE-